Protein AF-A0A2X4UPZ8-F1 (afdb_monomer_lite)

pLDDT: mean 93.22, std 7.16, range [58.41, 98.31]

Foldseek 3Di:
DDDDDPVPDDPVRVVVVVVCCVVDVVDDPVRVVVVQCPFDQSVVQCVPPDPPGDGPRDRDPVSVCVRVVVVVVVVVD

Organism: NCBI:txid38301

Structure (mmCIF, N/CA/C/O backbone):
data_AF-A0A2X4UPZ8-F1
#
_entry.id   AF-A0A2X4UPZ8-F1
#
loop_
_atom_site.group_PDB
_atom_site.id
_atom_site.type_symbol
_atom_site.label_atom_id
_atom_site.label_alt_id
_atom_site.label_comp_id
_atom_site.label_asym_id
_atom_site.label_entity_id
_atom_site.label_seq_id
_atom_site.pdbx_PDB_ins_code
_atom_site.Cartn_x
_atom_site.Cartn_y
_atom_site.Cartn_z
_atom_site.occupancy
_atom_site.B_iso_or_equiv
_atom_site.auth_seq_id
_atom_site.auth_comp_id
_atom_site.auth_asym_id
_atom_site.auth_atom_id
_atom_site.pdbx_PDB_model_num
ATOM 1 N N . MET A 1 1 ? 16.376 17.914 -9.608 1.00 68.19 1 MET A N 1
ATOM 2 C CA . MET A 1 1 ? 15.674 16.656 -9.931 1.00 68.19 1 MET A CA 1
ATOM 3 C C . MET A 1 1 ? 16.737 15.661 -10.350 1.00 68.19 1 MET A C 1
ATOM 5 O O . MET A 1 1 ? 17.504 15.987 -11.246 1.00 68.19 1 MET A O 1
ATOM 9 N N . PHE A 1 2 ? 16.869 14.539 -9.647 1.00 74.62 2 PHE A N 1
ATOM 10 C CA . PHE A 1 2 ? 17.822 13.494 -10.021 1.00 74.62 2 PHE A CA 1
ATOM 11 C C . PHE A 1 2 ? 17.201 12.690 -11.171 1.00 74.62 2 PHE A C 1
ATOM 13 O O . PHE A 1 2 ? 16.085 12.200 -10.994 1.00 74.62 2 PHE A O 1
ATOM 20 N N . PRO A 1 3 ? 17.830 12.615 -12.356 1.00 82.44 3 PRO A N 1
ATOM 21 C CA . PRO A 1 3 ? 17.306 11.789 -13.433 1.00 82.44 3 PRO A CA 1
ATOM 22 C C . PRO A 1 3 ? 17.440 10.316 -13.029 1.00 82.44 3 PRO A C 1
ATOM 24 O O . PRO A 1 3 ? 18.532 9.865 -12.689 1.00 82.44 3 PRO A O 1
ATOM 27 N N . GLY A 1 4 ? 16.324 9.588 -13.016 1.00 87.12 4 GLY A N 1
ATOM 28 C CA . GLY A 1 4 ? 16.334 8.138 -12.825 1.00 87.12 4 GLY A CA 1
ATOM 29 C C . GLY A 1 4 ? 16.805 7.423 -14.093 1.00 87.12 4 GLY A C 1
ATOM 30 O O . GLY A 1 4 ? 16.522 7.885 -15.197 1.00 87.12 4 GLY A O 1
ATOM 31 N N . ASP A 1 5 ? 17.495 6.294 -13.932 1.00 91.69 5 ASP A N 1
ATOM 32 C CA . ASP A 1 5 ? 17.942 5.432 -15.031 1.00 91.69 5 ASP A CA 1
ATOM 33 C C . ASP A 1 5 ? 17.401 4.008 -14.844 1.00 91.69 5 ASP A C 1
ATOM 35 O O . ASP A 1 5 ? 17.917 3.223 -14.050 1.00 91.69 5 ASP A O 1
ATOM 39 N N . SER A 1 6 ? 16.353 3.672 -15.599 1.00 90.38 6 SER A N 1
ATOM 40 C CA . SER A 1 6 ? 15.714 2.346 -15.557 1.00 90.38 6 SER A CA 1
ATOM 41 C C . SER A 1 6 ? 16.618 1.199 -16.030 1.00 90.38 6 SER A C 1
ATOM 43 O O . SER A 1 6 ? 16.319 0.034 -15.763 1.00 90.38 6 SER A O 1
ATOM 45 N N . THR A 1 7 ? 17.730 1.494 -16.716 1.00 93.81 7 THR A N 1
ATOM 46 C CA . THR A 1 7 ? 18.666 0.458 -17.175 1.00 93.81 7 THR A CA 1
ATOM 47 C C . THR A 1 7 ? 19.479 -0.145 -16.032 1.00 93.81 7 THR A C 1
ATOM 49 O O . THR A 1 7 ? 19.976 -1.259 -16.176 1.00 93.81 7 THR A O 1
ATOM 52 N N . GLN A 1 8 ? 19.544 0.537 -14.884 1.00 95.50 8 GLN A N 1
ATOM 53 C CA . GLN A 1 8 ? 20.238 0.053 -13.690 1.00 95.50 8 GLN A CA 1
ATOM 54 C C . GLN A 1 8 ? 19.407 -0.895 -12.818 1.00 95.50 8 GLN A C 1
ATOM 56 O O . GLN A 1 8 ? 19.929 -1.419 -11.839 1.00 95.50 8 GLN A O 1
ATOM 61 N N . LEU A 1 9 ? 18.142 -1.137 -13.167 1.00 95.94 9 LEU A N 1
ATOM 62 C CA . LEU A 1 9 ? 17.314 -2.113 -12.467 1.00 95.94 9 LEU A CA 1
ATOM 63 C C . LEU A 1 9 ? 17.733 -3.540 -12.838 1.00 95.94 9 LEU A C 1
ATOM 65 O O . LEU A 1 9 ? 17.854 -3.891 -14.021 1.00 95.94 9 LEU A O 1
ATOM 69 N N . THR A 1 10 ? 17.896 -4.367 -11.814 1.00 97.94 10 THR A N 1
ATOM 70 C CA . THR A 1 10 ? 18.037 -5.821 -11.924 1.00 97.94 10 THR A CA 1
ATOM 71 C C . THR A 1 10 ? 16.763 -6.458 -12.492 1.00 97.94 10 THR A C 1
ATOM 73 O O . THR A 1 10 ? 15.730 -5.804 -12.643 1.00 97.94 10 THR A O 1
ATOM 76 N N . ALA A 1 11 ? 16.836 -7.744 -12.848 1.00 97.38 11 ALA A N 1
ATOM 77 C CA . ALA A 1 11 ? 15.662 -8.485 -13.311 1.00 97.38 11 ALA A CA 1
ATOM 78 C C . ALA A 1 11 ? 14.580 -8.555 -12.218 1.00 97.38 11 ALA A C 1
ATOM 80 O O . ALA A 1 11 ? 13.453 -8.149 -12.467 1.00 97.38 11 ALA A O 1
ATOM 81 N N . ASP A 1 12 ? 14.952 -8.939 -10.996 1.00 97.81 12 ASP A N 1
ATOM 82 C CA . ASP A 1 12 ? 14.016 -9.091 -9.872 1.00 97.81 12 ASP A CA 1
ATOM 83 C C . ASP A 1 12 ? 13.305 -7.772 -9.505 1.00 97.81 12 ASP A C 1
ATOM 85 O O . ASP A 1 12 ? 12.115 -7.752 -9.174 1.00 97.81 12 ASP A O 1
ATOM 89 N N . GLU A 1 13 ? 14.010 -6.639 -9.593 1.00 97.62 13 GLU A N 1
ATOM 90 C CA . GLU A 1 13 ? 13.411 -5.316 -9.378 1.00 97.62 13 GLU A CA 1
ATOM 91 C C . GLU A 1 13 ? 12.399 -4.966 -10.475 1.00 97.62 13 GLU A C 1
ATOM 93 O O . GLU A 1 13 ? 11.332 -4.428 -10.172 1.00 97.62 13 GLU A O 1
ATOM 98 N N . LYS A 1 14 ? 12.701 -5.291 -11.741 1.00 97.00 14 LYS A N 1
ATOM 99 C CA . LYS A 1 14 ? 11.766 -5.094 -12.861 1.00 97.00 14 LYS A CA 1
ATOM 100 C C . LYS A 1 14 ? 10.539 -5.979 -12.715 1.00 97.00 14 LYS A C 1
ATOM 102 O O . LYS A 1 14 ? 9.434 -5.463 -12.821 1.00 97.00 14 LYS A O 1
ATOM 107 N N . ASP A 1 15 ? 10.724 -7.251 -12.379 1.00 97.69 15 ASP A N 1
ATOM 108 C CA . ASP A 1 15 ? 9.624 -8.193 -12.167 1.00 97.69 15 ASP A CA 1
ATOM 109 C C . ASP A 1 15 ? 8.687 -7.709 -11.051 1.00 97.69 15 ASP A C 1
ATOM 111 O O . ASP A 1 15 ? 7.462 -7.769 -11.178 1.00 97.69 15 ASP A O 1
ATOM 115 N N . THR A 1 16 ? 9.251 -7.149 -9.976 1.00 97.44 16 THR A N 1
ATOM 116 C CA . THR A 1 16 ? 8.466 -6.539 -8.892 1.00 97.44 16 THR A CA 1
ATOM 117 C C . THR A 1 16 ? 7.655 -5.340 -9.391 1.00 97.44 16 THR A C 1
ATOM 119 O O . THR A 1 16 ? 6.467 -5.223 -9.085 1.00 97.44 16 THR A O 1
ATOM 122 N N . ILE A 1 17 ? 8.271 -4.448 -10.173 1.00 96.56 17 ILE A N 1
ATOM 123 C CA . ILE A 1 17 ? 7.591 -3.280 -10.751 1.00 96.56 17 ILE A CA 1
ATOM 124 C C . ILE A 1 17 ? 6.472 -3.720 -11.698 1.00 96.56 17 ILE A C 1
ATOM 126 O O . ILE A 1 17 ? 5.353 -3.219 -11.590 1.00 96.56 17 ILE A O 1
ATOM 130 N N . ASP A 1 18 ? 6.744 -4.673 -12.584 1.00 97.25 18 ASP A N 1
ATOM 131 C CA . ASP A 1 18 ? 5.780 -5.174 -13.558 1.00 97.25 18 ASP A CA 1
ATOM 132 C C . ASP A 1 18 ? 4.590 -5.852 -12.869 1.00 97.25 18 ASP A C 1
ATOM 134 O O . ASP A 1 18 ? 3.446 -5.629 -13.268 1.00 97.25 18 ASP A O 1
ATOM 138 N N . ALA A 1 19 ? 4.816 -6.597 -11.781 1.00 97.19 19 ALA A N 1
ATOM 139 C CA . ALA A 1 19 ? 3.740 -7.167 -10.972 1.00 97.19 19 ALA A CA 1
ATOM 140 C C . ALA A 1 19 ? 2.844 -6.082 -10.345 1.00 97.19 19 ALA A C 1
ATOM 142 O O . ALA A 1 19 ? 1.615 -6.178 -10.400 1.00 97.19 19 ALA A O 1
ATOM 143 N N . VAL A 1 20 ? 3.441 -5.017 -9.794 1.00 96.50 20 VAL A N 1
ATOM 144 C CA . VAL A 1 20 ? 2.699 -3.872 -9.236 1.00 96.50 20 VAL A CA 1
ATOM 145 C C . VAL A 1 20 ? 1.906 -3.149 -10.329 1.00 96.50 20 VAL A C 1
ATOM 147 O O . VAL A 1 20 ? 0.734 -2.827 -10.129 1.00 96.50 20 VAL A O 1
ATOM 150 N N . LEU A 1 21 ? 2.504 -2.920 -11.500 1.00 97.31 21 LEU A N 1
ATOM 151 C CA . LEU A 1 21 ? 1.837 -2.277 -12.633 1.00 97.31 21 LEU A CA 1
ATOM 152 C C . LEU A 1 21 ? 0.711 -3.140 -13.210 1.00 97.31 21 LEU A C 1
ATOM 154 O O . LEU A 1 21 ? -0.342 -2.606 -13.552 1.00 97.31 21 LEU A O 1
ATOM 158 N N . ALA A 1 22 ? 0.883 -4.458 -13.278 1.00 97.31 22 ALA A N 1
ATOM 159 C CA . ALA A 1 22 ? -0.177 -5.366 -13.701 1.00 97.31 22 ALA A CA 1
ATOM 160 C C . ALA A 1 22 ? -1.376 -5.317 -12.737 1.00 97.31 22 ALA A C 1
ATOM 162 O O . ALA A 1 22 ? -2.523 -5.263 -1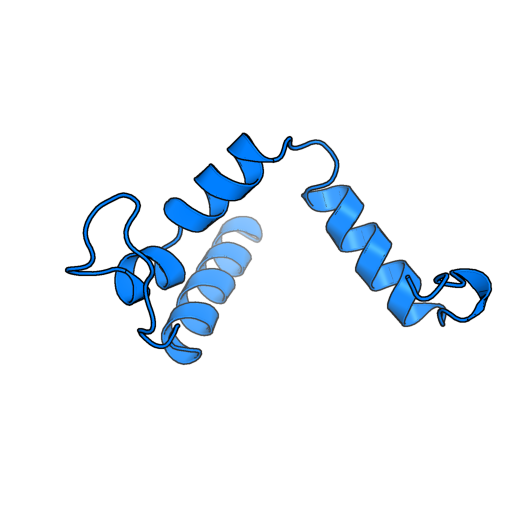3.182 1.00 97.31 22 ALA A O 1
ATOM 163 N N . ALA A 1 23 ? -1.116 -5.277 -11.425 1.00 94.50 23 ALA A N 1
ATOM 164 C CA . ALA A 1 23 ? -2.158 -5.221 -10.403 1.00 94.50 23 ALA A CA 1
ATOM 165 C C . ALA A 1 23 ? -2.874 -3.860 -10.342 1.00 94.50 23 ALA A C 1
ATOM 167 O O . ALA A 1 23 ? -4.096 -3.818 -10.218 1.00 94.50 23 ALA A O 1
ATOM 168 N N . TYR A 1 24 ? -2.138 -2.750 -10.446 1.00 96.81 24 TYR A N 1
ATOM 169 C CA . TYR A 1 24 ? -2.653 -1.417 -10.105 1.00 96.81 24 TYR A CA 1
ATOM 170 C C . TYR A 1 24 ? -2.579 -0.387 -11.235 1.00 96.81 24 TYR A C 1
ATOM 172 O O . TYR A 1 24 ? -3.253 0.635 -11.166 1.00 96.81 24 TYR A O 1
ATOM 180 N N . GLY A 1 25 ? -1.796 -0.624 -12.287 1.00 97.12 25 GLY A N 1
ATOM 181 C CA . GLY A 1 25 ? -1.507 0.366 -13.335 1.00 97.12 25 GLY A CA 1
ATOM 182 C C . GLY A 1 25 ? -2.711 0.772 -14.190 1.00 97.12 25 GLY A C 1
ATOM 183 O O . GLY A 1 25 ? -2.663 1.786 -14.880 1.00 97.12 25 GLY A O 1
ATOM 184 N N . HIS A 1 26 ? -3.804 0.010 -14.132 1.00 97.44 26 HIS A N 1
ATOM 185 C CA . HIS A 1 26 ? -5.072 0.348 -14.777 1.00 97.44 26 HIS A CA 1
ATOM 186 C C . HIS A 1 26 ? -5.960 1.277 -13.925 1.00 97.44 26 HIS A C 1
ATOM 188 O O . HIS A 1 26 ? -6.987 1.754 -14.412 1.00 97.44 26 HIS A O 1
ATOM 194 N N . LEU A 1 27 ? -5.590 1.527 -12.665 1.00 97.75 27 LEU A N 1
ATOM 195 C CA . LEU A 1 27 ? -6.310 2.400 -11.743 1.00 97.75 27 LEU A CA 1
ATOM 196 C C . LEU A 1 27 ? -5.768 3.828 -11.814 1.00 97.75 27 LEU A C 1
ATOM 198 O O . LEU A 1 27 ? -4.565 4.064 -11.928 1.00 97.75 27 LEU A O 1
ATOM 202 N N . ASN A 1 28 ? -6.663 4.805 -11.703 1.00 97.69 28 ASN A N 1
ATOM 203 C CA . ASN A 1 28 ? -6.271 6.202 -11.554 1.00 97.69 28 ASN A CA 1
ATOM 204 C C . ASN A 1 28 ? -5.927 6.546 -10.089 1.00 97.69 28 ASN A C 1
ATOM 206 O O . ASN A 1 28 ? -6.201 5.781 -9.164 1.00 97.69 28 ASN A O 1
ATOM 210 N N . GLY A 1 29 ? -5.362 7.737 -9.867 1.00 95.19 29 GLY A N 1
ATOM 211 C CA . GLY A 1 29 ? -4.933 8.172 -8.534 1.00 95.19 29 GLY A CA 1
ATOM 212 C C . GLY A 1 29 ? -6.048 8.214 -7.481 1.00 95.19 29 GLY A C 1
ATOM 213 O O . GLY A 1 29 ? -5.795 7.879 -6.326 1.00 95.19 29 GLY A O 1
ATOM 214 N N . GLN A 1 30 ? -7.282 8.562 -7.864 1.00 95.56 30 GLN A N 1
ATOM 215 C CA . GLN A 1 30 ? -8.416 8.553 -6.935 1.00 95.56 30 GLN A CA 1
ATOM 216 C C . GLN A 1 30 ? -8.783 7.121 -6.539 1.00 95.56 30 GLN A C 1
ATOM 218 O O . GLN A 1 30 ? -8.933 6.839 -5.359 1.00 95.56 30 GLN A O 1
ATOM 223 N N . GLN A 1 31 ? -8.842 6.201 -7.505 1.00 96.50 31 GLN A N 1
ATOM 224 C CA . GLN A 1 31 ? -9.145 4.790 -7.246 1.00 96.50 31 GLN A CA 1
ATOM 225 C C . GLN A 1 31 ? -8.100 4.131 -6.339 1.00 96.50 31 GLN A C 1
ATOM 227 O O . GLN A 1 31 ? -8.462 3.373 -5.444 1.00 96.50 31 GLN A O 1
ATOM 232 N N . LEU A 1 32 ? -6.814 4.444 -6.534 1.00 95.69 32 LEU A N 1
ATOM 233 C CA . LEU A 1 32 ? -5.742 3.977 -5.648 1.00 95.69 32 LEU A CA 1
ATOM 234 C C . LEU A 1 32 ? -5.901 4.535 -4.230 1.00 95.69 32 LEU A C 1
ATOM 236 O O . LEU A 1 32 ? -5.745 3.801 -3.257 1.00 95.69 32 LEU A O 1
ATOM 240 N N . SER A 1 33 ? -6.255 5.818 -4.107 1.00 91.19 33 SER A N 1
ATOM 241 C CA . SER A 1 33 ? -6.513 6.434 -2.805 1.00 91.19 33 SER A CA 1
ATOM 242 C C . SER A 1 33 ? -7.709 5.792 -2.102 1.00 91.19 33 SER A C 1
ATOM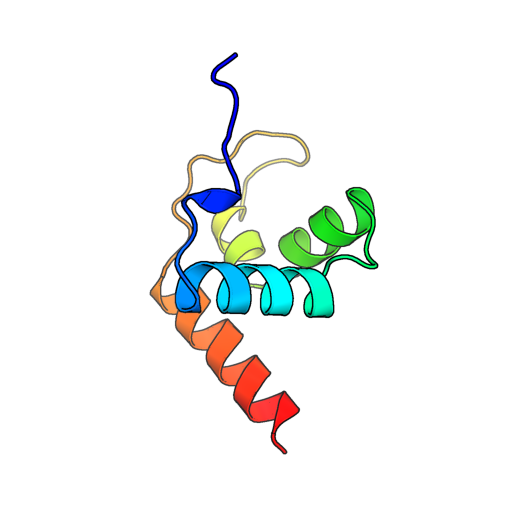 244 O O . SER A 1 33 ? -7.622 5.484 -0.914 1.00 91.19 33 SER A O 1
ATOM 246 N N . ASP A 1 34 ? -8.802 5.560 -2.827 1.00 92.81 34 ASP A N 1
ATOM 247 C CA . ASP A 1 34 ? -10.007 4.930 -2.294 1.00 92.81 34 ASP A CA 1
ATOM 248 C C . ASP A 1 34 ? -9.729 3.488 -1.855 1.00 92.81 34 ASP A C 1
ATOM 250 O O . ASP A 1 34 ? -10.229 3.068 -0.813 1.00 92.81 34 ASP A O 1
ATOM 254 N N . LEU A 1 35 ? -8.906 2.738 -2.602 1.00 93.12 35 LEU A N 1
ATOM 255 C CA . LEU A 1 35 ? -8.483 1.388 -2.226 1.00 93.12 35 LEU A CA 1
ATOM 256 C C . LEU A 1 35 ? -7.825 1.408 -0.842 1.00 93.12 35 LEU A C 1
ATOM 258 O O . LEU A 1 35 ? -8.351 0.803 0.089 1.00 93.12 35 LEU A O 1
ATOM 262 N N . SER A 1 36 ? -6.740 2.172 -0.677 1.00 87.44 36 SER A N 1
ATOM 263 C CA . SER A 1 36 ? -6.028 2.250 0.602 1.00 87.44 36 SER A CA 1
ATOM 264 C C . SER A 1 36 ? -6.928 2.763 1.731 1.00 87.44 36 SER A C 1
ATOM 266 O O . SER A 1 36 ? -6.930 2.202 2.819 1.00 87.44 36 SER A O 1
ATOM 268 N N . HIS A 1 37 ? -7.775 3.770 1.505 1.00 88.44 37 HIS A N 1
ATOM 269 C CA . HIS A 1 37 ? -8.670 4.266 2.559 1.00 88.44 37 HIS A CA 1
ATOM 270 C C . HIS A 1 37 ? -9.731 3.253 3.023 1.00 88.44 37 HIS A C 1
ATOM 272 O O . HIS A 1 37 ? -10.275 3.408 4.119 1.00 88.44 37 HIS A O 1
ATOM 278 N N . ASN A 1 38 ? -10.022 2.218 2.231 1.00 91.56 38 ASN A N 1
ATOM 279 C CA . ASN A 1 38 ? -11.000 1.192 2.584 1.00 91.56 38 ASN A CA 1
ATOM 280 C C . ASN A 1 38 ? -10.398 -0.015 3.321 1.00 91.56 38 ASN A C 1
ATOM 282 O O . ASN A 1 38 ? -11.140 -0.743 3.989 1.00 91.56 38 ASN A O 1
ATOM 286 N N . GLU A 1 39 ? -9.083 -0.233 3.259 1.00 95.75 39 GLU A N 1
ATOM 287 C CA . GLU A 1 39 ? -8.457 -1.395 3.896 1.00 95.75 39 GLU A CA 1
ATOM 288 C C . GLU A 1 39 ? -8.253 -1.182 5.405 1.00 95.75 39 GLU A C 1
ATOM 290 O O . GLU A 1 39 ? -7.941 -0.089 5.888 1.00 95.75 39 GLU A O 1
ATOM 295 N N . ARG A 1 40 ? -8.421 -2.266 6.173 1.00 97.19 40 ARG A N 1
ATOM 296 C CA . ARG A 1 40 ? -8.344 -2.260 7.641 1.00 97.19 40 ARG A CA 1
ATOM 297 C C . ARG A 1 40 ? -7.079 -1.589 8.207 1.00 97.19 40 ARG A C 1
ATOM 299 O O . ARG A 1 40 ? -7.259 -0.723 9.062 1.00 97.19 40 ARG A O 1
ATOM 306 N N . PRO A 1 41 ? -5.841 -1.918 7.777 1.00 97.38 41 PRO A N 1
ATOM 307 C CA . PRO A 1 41 ? -4.641 -1.339 8.389 1.00 97.38 41 PRO A CA 1
ATOM 308 C C . PRO A 1 41 ? -4.601 0.192 8.311 1.00 97.38 41 PRO A C 1
ATOM 310 O O . PRO A 1 41 ? -4.272 0.854 9.295 1.00 97.38 41 PRO A O 1
ATOM 313 N N . TRP A 1 42 ? -5.010 0.772 7.181 1.00 95.38 42 TRP A N 1
ATOM 314 C CA . TRP A 1 42 ? -5.043 2.225 7.005 1.00 95.38 42 TRP A CA 1
ATOM 315 C C . TRP A 1 42 ? -6.170 2.880 7.806 1.00 95.38 42 TRP A C 1
ATOM 317 O O . TRP A 1 42 ? -5.981 3.953 8.383 1.00 95.38 42 TRP A O 1
ATOM 327 N N . ARG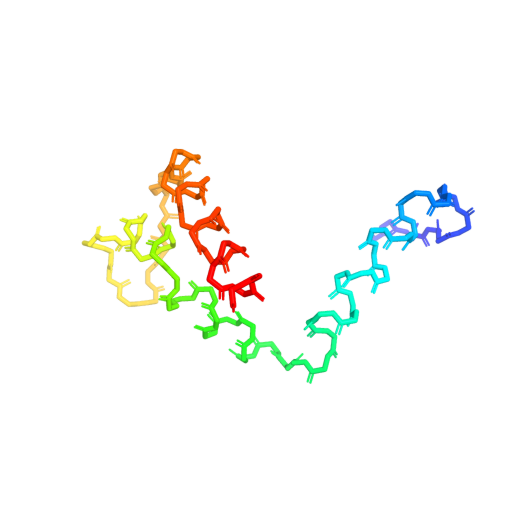 A 1 43 ? -7.338 2.230 7.884 1.00 95.56 43 ARG A N 1
ATOM 328 C CA . ARG A 1 43 ? -8.477 2.714 8.679 1.00 95.56 43 ARG A CA 1
ATOM 329 C C . ARG A 1 43 ? -8.182 2.718 10.173 1.00 95.56 43 ARG A C 1
ATOM 331 O O . ARG A 1 43 ? -8.510 3.693 10.843 1.00 95.56 43 ARG A O 1
ATOM 338 N N . GLU A 1 44 ? -7.563 1.659 10.687 1.00 96.94 44 GLU A N 1
ATOM 339 C CA . GLU A 1 44 ? -7.181 1.570 12.100 1.00 96.94 44 GLU A CA 1
ATOM 340 C C . GLU A 1 44 ? -6.119 2.610 12.453 1.00 96.94 44 GLU A C 1
ATOM 342 O O . GLU A 1 44 ? -6.283 3.339 13.430 1.00 96.94 44 GLU A O 1
ATOM 347 N N . ALA A 1 45 ? -5.098 2.779 11.607 1.00 96.06 45 ALA A N 1
ATOM 348 C CA . ALA A 1 45 ? -4.098 3.826 11.797 1.00 96.06 45 ALA A CA 1
ATOM 349 C C . ALA A 1 45 ? -4.723 5.234 11.801 1.00 96.06 45 ALA A C 1
ATOM 351 O O . ALA A 1 45 ? -4.264 6.124 12.512 1.00 96.06 45 ALA A O 1
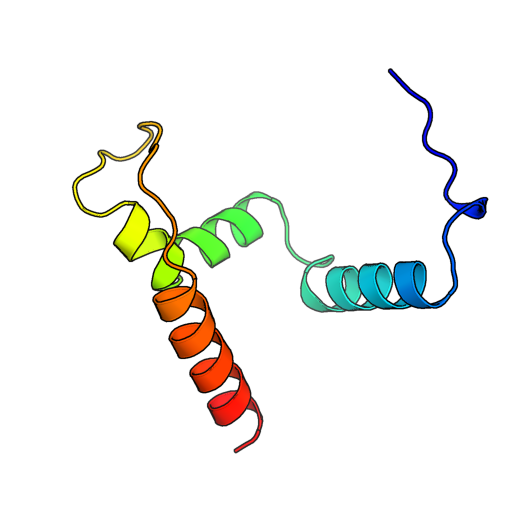ATOM 352 N N . ARG A 1 46 ? -5.799 5.470 11.043 1.00 95.38 46 ARG A N 1
ATOM 353 C CA . ARG A 1 46 ? -6.501 6.766 11.006 1.00 95.38 46 ARG A CA 1
ATOM 354 C C . ARG A 1 46 ? -7.656 6.889 12.008 1.00 95.38 46 ARG A C 1
ATOM 356 O O . ARG A 1 46 ? -8.362 7.897 11.979 1.00 95.38 46 ARG A O 1
ATOM 363 N N . ALA A 1 47 ? -7.857 5.927 12.909 1.00 95.06 47 ALA A N 1
ATOM 364 C CA . ALA A 1 47 ? -8.928 6.001 13.899 1.00 95.06 47 ALA A CA 1
ATOM 365 C C . ALA A 1 47 ? -8.803 7.270 14.766 1.00 95.06 47 ALA A C 1
ATOM 367 O O . ALA A 1 47 ? -7.754 7.555 15.341 1.00 95.06 47 ALA A O 1
ATOM 368 N N . GLY A 1 48 ? -9.884 8.054 14.844 1.00 95.75 48 GLY A N 1
ATOM 369 C CA . GLY A 1 48 ? -9.919 9.318 15.589 1.00 95.75 48 GLY A CA 1
ATOM 370 C C . GLY A 1 48 ? -9.259 10.517 14.890 1.00 95.75 48 GLY A C 1
ATOM 371 O O . GLY A 1 48 ? -9.282 11.614 15.445 1.00 95.75 48 GLY A O 1
ATOM 372 N N . VAL A 1 49 ? -8.709 10.348 13.681 1.00 95.75 49 VAL A N 1
ATOM 373 C CA . VAL A 1 49 ? -8.167 11.444 12.860 1.00 95.75 49 VAL A CA 1
ATOM 374 C C . VAL A 1 49 ? -9.274 12.008 11.970 1.00 95.75 49 VAL A C 1
ATOM 376 O O . VAL A 1 49 ? -9.974 11.254 11.299 1.00 95.75 49 VAL A O 1
ATOM 379 N N . ALA A 1 50 ? -9.432 13.333 11.946 1.00 94.38 50 ALA A N 1
ATOM 380 C CA . ALA A 1 50 ? -10.443 13.991 11.118 1.00 94.38 50 ALA A CA 1
ATOM 381 C C . ALA A 1 50 ? -10.184 13.812 9.609 1.00 94.38 50 ALA A C 1
ATOM 383 O O . ALA A 1 50 ? -9.038 13.688 9.159 1.00 94.38 50 ALA A O 1
ATOM 384 N N . ASP A 1 51 ? -11.252 13.862 8.815 1.00 88.69 51 ASP A N 1
ATOM 385 C CA . ASP A 1 51 ? -11.160 13.806 7.356 1.00 88.69 51 ASP A CA 1
ATOM 386 C C . ASP A 1 51 ? -10.308 14.962 6.817 1.00 88.69 51 ASP A C 1
ATOM 388 O O . ASP A 1 51 ? -10.431 16.112 7.239 1.00 88.69 51 ASP A O 1
ATOM 392 N N . GLY A 1 52 ? -9.389 14.643 5.904 1.00 85.75 52 GLY A N 1
ATOM 393 C CA . GLY A 1 52 ? -8.432 15.603 5.346 1.00 85.75 52 GLY A CA 1
ATOM 394 C C . GLY A 1 52 ? -7.287 16.010 6.285 1.00 85.75 52 GLY A C 1
ATOM 395 O O . GLY A 1 52 ? -6.342 16.650 5.826 1.00 85.75 52 GLY A O 1
ATOM 396 N N . ALA A 1 53 ? -7.310 15.623 7.567 1.00 94.31 53 ALA A N 1
ATOM 397 C CA . ALA A 1 53 ? -6.208 15.897 8.484 1.00 94.31 53 ALA A CA 1
ATOM 398 C C . ALA A 1 53 ? -5.041 14.903 8.288 1.00 94.31 53 ALA A C 1
ATOM 400 O O . ALA A 1 53 ? -5.270 13.708 8.020 1.00 94.31 53 ALA A O 1
ATOM 401 N N . PRO A 1 54 ? -3.783 15.367 8.442 1.00 92.94 54 PRO A N 1
ATOM 402 C CA . PRO A 1 54 ? -2.627 14.481 8.451 1.00 92.94 54 PRO A CA 1
ATOM 403 C C . PRO A 1 54 ? -2.692 13.537 9.659 1.00 92.94 54 PRO A C 1
ATOM 405 O O . PRO A 1 54 ? -3.129 13.926 10.740 1.00 92.94 54 PRO A O 1
ATOM 408 N N . SER A 1 55 ? -2.237 12.299 9.469 1.00 92.62 55 SER A N 1
ATOM 409 C CA . SER A 1 55 ? -2.059 11.322 10.547 1.00 92.62 55 SER A CA 1
ATOM 410 C C . SER A 1 55 ? -0.573 11.033 10.722 1.00 92.62 55 SER A C 1
ATOM 412 O O . SER A 1 55 ? 0.144 10.890 9.734 1.00 92.62 55 SER A O 1
ATOM 414 N N . THR A 1 56 ? -0.127 10.931 11.971 1.00 95.75 56 THR A N 1
ATOM 415 C CA . THR A 1 56 ? 1.211 10.444 12.346 1.00 95.75 56 THR A CA 1
ATOM 416 C C . THR A 1 56 ? 1.140 9.133 13.124 1.00 95.75 56 THR A C 1
ATOM 418 O O . THR A 1 56 ? 2.143 8.697 13.683 1.00 95.75 56 THR A O 1
ATOM 421 N N . ASN A 1 57 ? -0.047 8.534 13.218 1.00 96.25 57 ASN A N 1
ATOM 422 C CA . ASN A 1 57 ? -0.223 7.250 13.876 1.00 96.25 57 ASN A CA 1
ATOM 423 C C . ASN A 1 57 ? 0.504 6.167 13.077 1.00 96.25 57 ASN A C 1
ATOM 425 O O . ASN A 1 57 ? 0.491 6.172 11.844 1.00 96.25 57 ASN A O 1
ATOM 429 N N . GLU A 1 58 ? 1.122 5.233 13.787 1.00 97.06 58 GLU A N 1
ATOM 430 C CA . GLU A 1 58 ? 1.802 4.104 13.169 1.00 97.06 58 GLU A CA 1
ATOM 431 C C . GLU A 1 58 ? 0.799 3.173 12.474 1.00 97.06 58 GLU A C 1
ATOM 433 O O . GLU A 1 58 ? -0.269 2.866 13.009 1.00 97.06 58 GLU A O 1
ATOM 438 N N . VAL A 1 59 ? 1.158 2.704 11.279 1.00 96.94 59 VAL A N 1
ATOM 439 C CA . VAL A 1 59 ? 0.434 1.626 10.603 1.00 96.94 59 VAL A CA 1
ATOM 440 C C . VAL A 1 59 ? 1.003 0.311 11.115 1.00 96.94 59 VAL A C 1
ATOM 442 O O . VAL A 1 59 ? 2.139 -0.031 10.797 1.00 96.94 59 VAL A O 1
ATOM 445 N N . SER A 1 60 ? 0.228 -0.406 11.931 1.00 97.69 60 SER A N 1
ATOM 446 C CA . SER A 1 60 ? 0.691 -1.632 12.589 1.00 97.69 60 SER A CA 1
ATOM 447 C C . SER A 1 60 ? 1.095 -2.711 11.567 1.00 97.69 60 SER A C 1
ATOM 449 O O . SER A 1 60 ? 0.247 -3.145 10.776 1.00 97.69 60 SER A O 1
ATOM 451 N N . PRO A 1 61 ? 2.349 -3.207 11.608 1.00 98.00 61 PRO A N 1
ATOM 452 C CA . PRO A 1 61 ? 2.785 -4.323 10.769 1.00 98.00 61 PRO A CA 1
ATOM 453 C C . PRO A 1 61 ? 1.996 -5.611 11.030 1.00 98.00 61 PRO A C 1
ATOM 455 O O . PRO A 1 61 ? 1.705 -6.349 10.091 1.00 98.00 61 PRO A O 1
ATOM 458 N N . ASP A 1 62 ? 1.589 -5.854 12.279 1.00 98.31 62 ASP A N 1
ATOM 459 C CA . ASP A 1 62 ? 0.793 -7.029 12.646 1.00 98.31 62 ASP A CA 1
ATOM 460 C C . ASP A 1 62 ? -0.594 -6.983 11.988 1.00 98.31 62 ASP A C 1
ATOM 462 O O . ASP A 1 62 ? -1.056 -7.971 11.414 1.00 98.31 62 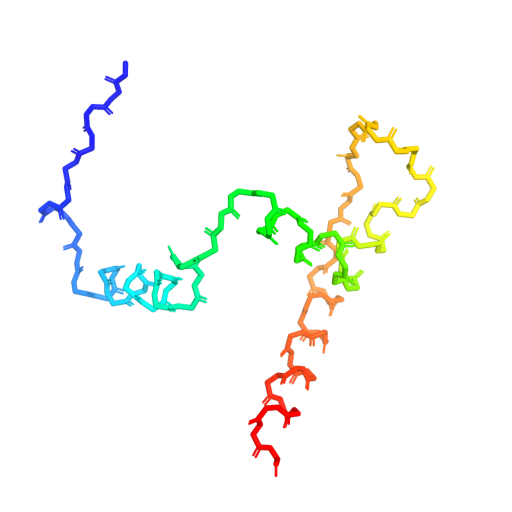ASP A O 1
ATOM 466 N N . VAL A 1 63 ? -1.241 -5.810 11.993 1.00 98.19 63 VAL A N 1
ATOM 467 C CA . VAL A 1 63 ? -2.549 -5.607 11.346 1.00 98.19 63 VAL A CA 1
ATOM 468 C C . VAL A 1 63 ? -2.442 -5.736 9.826 1.00 98.19 63 VAL A C 1
ATOM 470 O O . VAL A 1 63 ? -3.343 -6.314 9.206 1.00 98.19 63 VAL A O 1
ATOM 473 N N . MET A 1 64 ? -1.356 -5.223 9.232 1.00 97.19 64 MET A N 1
ATOM 474 C CA . MET A 1 64 ? -1.043 -5.379 7.806 1.00 97.19 64 MET A CA 1
ATOM 475 C C . MET A 1 64 ? -0.902 -6.860 7.443 1.00 97.19 64 MET A C 1
ATOM 477 O O . MET A 1 64 ? -1.586 -7.333 6.535 1.00 97.19 64 MET A O 1
ATOM 481 N N . GLN A 1 65 ? -0.058 -7.598 8.171 1.00 97.50 65 GLN A N 1
ATOM 482 C CA . GLN A 1 65 ? 0.183 -9.018 7.922 1.00 97.50 65 GLN A CA 1
ATOM 483 C C . GLN A 1 65 ? -1.116 -9.819 8.008 1.00 97.50 65 GLN A C 1
ATOM 485 O O . GLN A 1 65 ? -1.423 -10.578 7.089 1.00 97.50 65 GLN A O 1
ATOM 490 N N . ASP A 1 66 ? -1.893 -9.632 9.076 1.00 97.94 66 ASP A N 1
ATOM 491 C CA . ASP A 1 66 ? -3.156 -10.343 9.286 1.00 97.94 66 ASP A CA 1
ATOM 492 C C . ASP A 1 66 ? -4.168 -10.043 8.162 1.00 97.94 66 ASP A C 1
ATOM 494 O O . ASP A 1 66 ? -4.752 -10.957 7.578 1.00 97.94 66 ASP A O 1
ATOM 498 N N . PHE A 1 67 ? -4.300 -8.775 7.757 1.00 96.88 67 PHE A N 1
ATOM 499 C CA . PHE A 1 67 ? -5.233 -8.373 6.700 1.00 96.88 67 PHE A CA 1
ATOM 500 C C . PHE A 1 67 ? -4.861 -8.946 5.322 1.00 96.88 67 PHE A C 1
ATOM 502 O O . PHE A 1 67 ? -5.695 -9.582 4.672 1.00 96.88 67 PHE A O 1
ATOM 509 N N . TYR A 1 68 ? -3.617 -8.758 4.868 1.00 95.06 68 TYR A N 1
ATOM 510 C CA . TYR A 1 68 ? -3.210 -9.212 3.533 1.00 95.06 68 TYR A CA 1
ATOM 511 C C . TYR A 1 68 ? -3.071 -10.739 3.445 1.00 95.06 68 TYR A C 1
ATOM 513 O O . TYR A 1 68 ? -3.370 -11.311 2.396 1.00 95.06 68 TYR A O 1
ATOM 521 N N . SER A 1 69 ? -2.720 -11.426 4.541 1.00 95.50 69 SER A N 1
ATOM 522 C CA . SER A 1 69 ? -2.712 -12.901 4.573 1.00 95.50 69 SER A CA 1
ATOM 523 C C . SER A 1 69 ? -4.122 -13.476 4.433 1.00 95.50 69 SER A C 1
ATOM 525 O O . SER A 1 69 ? -4.331 -14.440 3.690 1.00 95.50 69 SER A O 1
ATOM 527 N N . ALA A 1 70 ? -5.107 -12.875 5.111 1.00 95.44 70 ALA A N 1
ATOM 528 C CA . ALA A 1 70 ? -6.507 -13.269 4.981 1.00 95.44 70 ALA A CA 1
ATOM 529 C C . ALA A 1 70 ? -7.029 -13.024 3.556 1.00 95.44 70 ALA A C 1
ATOM 531 O O . ALA A 1 70 ? -7.705 -13.884 2.992 1.00 95.44 70 ALA A O 1
ATOM 532 N N . MET A 1 71 ? -6.662 -11.893 2.944 1.00 92.00 71 MET A N 1
ATOM 533 C CA . MET A 1 71 ? -7.021 -11.573 1.560 1.00 92.00 71 MET A CA 1
ATOM 534 C C . MET A 1 71 ? -6.436 -12.579 0.562 1.00 92.00 71 MET A C 1
ATOM 536 O O . MET A 1 71 ? -7.154 -13.071 -0.304 1.00 92.00 71 MET A O 1
ATOM 540 N N . GLN A 1 72 ? -5.156 -12.933 0.709 1.00 90.75 72 GLN A N 1
ATOM 541 C CA . GLN A 1 72 ? -4.508 -13.934 -0.140 1.00 90.75 72 GLN A CA 1
ATOM 542 C C . GLN A 1 72 ? -5.142 -15.320 0.026 1.00 90.75 72 GLN A C 1
ATOM 544 O O . GLN A 1 72 ? -5.366 -16.021 -0.961 1.00 90.75 72 GLN A O 1
ATOM 549 N N . SER A 1 73 ? -5.477 -15.694 1.263 1.00 89.81 73 SER A N 1
ATOM 550 C CA . SER A 1 73 ? -6.164 -16.956 1.554 1.00 89.81 73 SER A CA 1
ATOM 551 C C . SER A 1 73 ? -7.548 -17.004 0.902 1.00 89.81 73 SER A C 1
ATOM 553 O O . SER A 1 73 ? -7.898 -18.009 0.293 1.00 89.81 73 SER A O 1
ATOM 555 N N . ALA A 1 74 ? -8.310 -15.908 0.971 1.00 85.69 74 ALA A N 1
ATOM 556 C CA . ALA A 1 74 ? -9.627 -15.797 0.346 1.00 85.69 74 ALA A CA 1
ATOM 557 C C . ALA A 1 74 ? -9.568 -15.793 -1.190 1.00 85.69 74 ALA A C 1
ATOM 559 O O . ALA A 1 74 ? -10.463 -16.329 -1.830 1.00 85.69 74 ALA A O 1
ATOM 560 N N . ALA A 1 75 ? -8.520 -15.216 -1.785 1.00 78.31 75 ALA A N 1
ATOM 561 C CA . ALA A 1 75 ? -8.313 -15.221 -3.234 1.00 78.31 75 ALA A CA 1
ATOM 562 C C . ALA A 1 75 ? -7.858 -16.587 -3.786 1.00 78.31 75 ALA A C 1
ATOM 564 O O . ALA A 1 75 ? -7.916 -16.807 -4.994 1.00 78.31 75 ALA A O 1
ATOM 565 N N . SER A 1 76 ? -7.387 -17.485 -2.913 1.00 70.94 76 SER A N 1
ATOM 566 C CA . SER A 1 76 ? -6.873 -18.815 -3.273 1.00 70.94 76 SER A CA 1
ATOM 567 C C . SER A 1 76 ? -7.866 -19.955 -2.990 1.00 70.94 76 SER A C 1
ATOM 569 O O . SER A 1 76 ? -7.508 -21.119 -3.176 1.00 70.94 76 SER A O 1
ATOM 571 N N . ALA A 1 77 ? -9.073 -19.631 -2.512 1.00 58.41 77 ALA A N 1
ATOM 572 C CA . ALA A 1 77 ? -10.161 -20.561 -2.199 1.00 58.41 77 ALA A CA 1
ATOM 573 C C . ALA A 1 77 ? -11.232 -20.558 -3.300 1.00 58.41 77 ALA A C 1
ATOM 575 O O . ALA A 1 77 ? -11.772 -21.652 -3.581 1.00 58.41 77 ALA A O 1
#

Secondary structure (DSSP, 8-state):
-PPP-GGG--HHHHHHHHHHHHHHTTS-HHHHHHHHHHSHHHHHHTTTPPTT----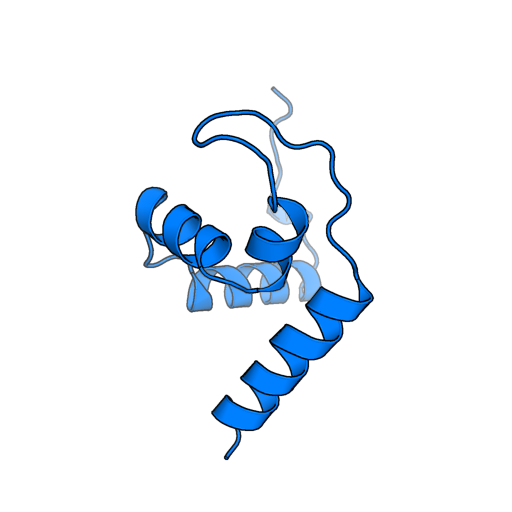----HHHHHHHHHHHHHHHT-

InterPro domains:
  IPR025272 Antitoxin SocA-like, Panacea domain [PF13274] (7-42)

Sequence (77 aa):
MFPGDSTQLTADEKDTIDAVLAAYGHLNGQQLSDLSHNERPWREARAGVADGAPSTNEVSPDVMQDFYSAMQSAASA

Radius of gyration: 16.15 Å; chains: 1; bounding box: 31×37×33 Å